Protein AF-A0AA95E218-F1 (afdb_monomer_lite)

Sequence (70 aa):
MQEILEKSISQIEEARRRKAWERAMVSSQLEGVKPNSLAQQWMELYFKGKRSEEATFKGLMRIAKGLPPA

Structure (mmCIF, N/CA/C/O backbone):
data_AF-A0AA95E218-F1
#
_entry.id   AF-A0AA95E218-F1
#
loop_
_atom_site.group_PDB
_atom_site.id
_atom_site.type_symbol
_atom_site.la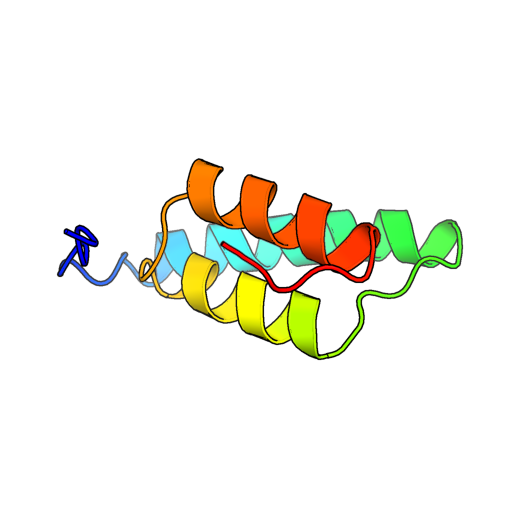bel_atom_id
_atom_site.label_alt_id
_atom_site.label_comp_id
_atom_site.label_asym_id
_atom_site.label_entity_id
_atom_site.label_seq_id
_atom_site.pdbx_PDB_ins_code
_atom_site.Cartn_x
_atom_site.Cartn_y
_atom_site.Cartn_z
_atom_site.occupancy
_atom_site.B_iso_or_equiv
_atom_site.auth_seq_id
_atom_site.auth_comp_id
_atom_site.auth_asym_id
_atom_site.auth_atom_id
_atom_site.pdbx_PDB_model_num
ATOM 1 N N . MET A 1 1 ? -15.004 -16.985 0.083 1.00 34.84 1 MET A N 1
ATOM 2 C CA . MET A 1 1 ? -15.512 -15.872 0.909 1.00 34.84 1 MET A CA 1
ATOM 3 C C . MET A 1 1 ? -14.342 -14.952 1.207 1.00 34.84 1 MET A C 1
ATOM 5 O O . MET A 1 1 ? -13.367 -15.427 1.769 1.00 34.84 1 MET A O 1
ATOM 9 N N . GLN A 1 2 ? -14.371 -13.706 0.732 1.00 43.56 2 GLN A N 1
ATOM 10 C CA . GLN A 1 2 ? -13.358 -12.706 1.077 1.00 43.56 2 GLN A CA 1
ATOM 11 C C . GLN A 1 2 ? -13.829 -12.019 2.361 1.00 43.56 2 GLN A C 1
ATOM 13 O O . GLN A 1 2 ? -14.862 -11.358 2.355 1.00 43.56 2 GLN A O 1
ATOM 18 N N . GLU A 1 3 ? -13.115 -12.241 3.463 1.00 44.22 3 GLU A N 1
ATOM 19 C CA . GLU A 1 3 ? -13.303 -11.514 4.719 1.00 44.22 3 GLU A CA 1
ATOM 20 C C . GLU A 1 3 ? -12.953 -10.041 4.472 1.00 44.22 3 GLU A C 1
ATOM 22 O O . GLU A 1 3 ? -11.788 -9.639 4.460 1.00 44.22 3 GLU A O 1
ATOM 27 N N . ILE A 1 4 ? -13.969 -9.229 4.195 1.00 48.94 4 ILE A N 1
ATOM 28 C CA . ILE A 1 4 ? -13.832 -7.779 4.229 1.00 48.94 4 ILE A CA 1
ATOM 29 C C . ILE A 1 4 ? -13.784 -7.422 5.714 1.00 48.94 4 ILE A C 1
ATOM 31 O O . ILE A 1 4 ? -14.805 -7.418 6.395 1.00 48.94 4 ILE A O 1
ATOM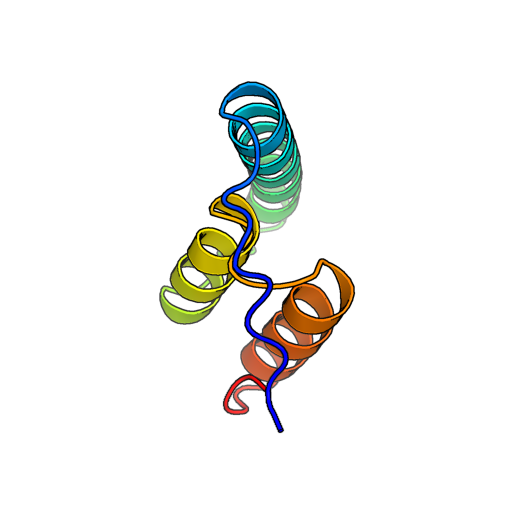 35 N N . LEU A 1 5 ? -12.580 -7.179 6.236 1.00 54.22 5 LEU A N 1
ATOM 36 C CA . LEU A 1 5 ? -12.387 -6.605 7.566 1.00 54.22 5 LEU A CA 1
ATOM 37 C C . LEU A 1 5 ? -13.003 -5.196 7.576 1.00 54.22 5 LEU A C 1
ATOM 39 O O . LEU A 1 5 ? -12.369 -4.210 7.215 1.00 54.22 5 LEU A O 1
ATOM 43 N N . GLU A 1 6 ? -14.268 -5.111 7.978 1.00 51.31 6 GLU A N 1
ATOM 44 C CA . GLU A 1 6 ? -15.107 -3.904 8.009 1.00 51.31 6 GLU A CA 1
ATOM 45 C C . GLU A 1 6 ? -14.738 -2.905 9.128 1.00 51.31 6 GLU A C 1
ATOM 47 O O . GLU A 1 6 ? -15.529 -2.045 9.506 1.00 51.31 6 GLU A O 1
ATOM 52 N N . LYS A 1 7 ? -13.516 -2.978 9.668 1.00 57.16 7 LYS A N 1
ATOM 53 C CA . LYS A 1 7 ? -12.983 -1.966 10.587 1.00 57.16 7 LYS A CA 1
ATOM 54 C C . LYS A 1 7 ? -11.912 -1.165 9.869 1.00 57.16 7 LYS A C 1
ATOM 56 O O . LYS A 1 7 ? -10.777 -1.616 9.734 1.00 57.16 7 LYS A O 1
ATOM 61 N N . SER A 1 8 ? -12.274 0.042 9.435 1.00 65.50 8 SER A N 1
ATOM 62 C CA . SER A 1 8 ? -11.293 1.048 9.035 1.00 65.50 8 SER A CA 1
ATOM 63 C C . SER A 1 8 ? -10.255 1.185 10.149 1.00 65.50 8 SER A C 1
ATOM 65 O O . SER A 1 8 ? -10.614 1.407 11.309 1.00 65.50 8 SER A O 1
ATOM 67 N N . ILE A 1 9 ? -8.979 1.013 9.817 1.00 80.94 9 ILE A N 1
ATOM 68 C CA . ILE A 1 9 ? -7.896 1.175 10.788 1.00 80.94 9 ILE A CA 1
ATOM 69 C C . ILE A 1 9 ? -7.808 2.637 11.241 1.00 80.94 9 ILE A C 1
ATOM 71 O O . ILE A 1 9 ? -8.271 3.542 10.546 1.00 80.94 9 ILE A O 1
ATOM 75 N N . SER A 1 10 ? -7.233 2.883 12.420 1.00 88.06 10 SER A N 1
ATOM 76 C CA . SER A 1 10 ? -7.065 4.254 12.908 1.00 88.06 10 SER A CA 1
ATOM 77 C C . SER A 1 10 ? -6.153 5.062 11.980 1.00 88.06 10 SER A C 1
ATOM 79 O O . SER A 1 10 ? -5.244 4.515 11.352 1.00 88.06 10 SER A O 1
ATOM 81 N N . GLN A 1 11 ? -6.336 6.384 11.949 1.00 88.69 11 GLN A N 1
ATOM 82 C CA . GLN A 1 11 ? -5.464 7.282 11.181 1.00 88.69 11 GLN A CA 1
ATOM 83 C C . GLN A 1 11 ? -3.988 7.163 11.599 1.00 88.69 11 GLN A C 1
ATOM 85 O O . GLN A 1 11 ? -3.094 7.292 10.766 1.00 88.69 11 GLN A O 1
ATOM 90 N N . ILE A 1 12 ? -3.730 6.868 12.878 1.00 91.25 12 ILE A N 1
ATOM 91 C CA . ILE A 1 12 ? -2.380 6.627 13.405 1.00 91.25 12 ILE A CA 1
ATOM 92 C C . ILE A 1 12 ? -1.771 5.370 12.772 1.00 91.25 12 ILE A C 1
ATOM 94 O O . ILE A 1 12 ? -0.615 5.389 12.351 1.00 91.25 12 ILE A O 1
ATOM 98 N N . GLU A 1 13 ? -2.540 4.284 12.677 1.00 90.69 13 GLU A N 1
ATOM 99 C CA . GLU A 1 13 ? -2.070 3.035 12.077 1.00 90.69 13 GLU A CA 1
ATOM 100 C C . GLU A 1 13 ? -1.887 3.170 10.559 1.00 90.69 13 GLU A C 1
ATOM 102 O O . GLU A 1 13 ? -0.888 2.698 10.017 1.00 90.69 13 GLU A O 1
ATOM 107 N N . GLU A 1 14 ? -2.785 3.875 9.868 1.00 92.62 14 GLU A N 1
ATOM 108 C CA . GLU A 1 14 ? -2.611 4.200 8.448 1.00 92.62 14 GLU A CA 1
ATOM 109 C C . GLU A 1 14 ? -1.319 4.997 8.212 1.00 92.62 14 GLU A C 1
ATOM 111 O O . GLU A 1 14 ? -0.499 4.616 7.371 1.00 92.62 14 GLU A O 1
ATOM 116 N N . ALA A 1 15 ? -1.088 6.057 8.993 1.00 92.69 15 ALA A N 1
ATOM 117 C CA . ALA A 1 15 ? 0.129 6.859 8.907 1.00 92.69 15 ALA A CA 1
ATOM 118 C C . ALA A 1 15 ? 1.386 6.024 9.198 1.00 92.69 15 ALA A C 1
ATOM 120 O O . ALA A 1 15 ? 2.396 6.156 8.500 1.00 92.69 15 ALA A O 1
ATOM 121 N N . ARG A 1 16 ? 1.324 5.114 10.183 1.00 93.62 16 ARG A N 1
ATOM 122 C CA . ARG A 1 16 ? 2.416 4.178 10.491 1.00 93.62 16 ARG A CA 1
ATOM 123 C C . ARG A 1 16 ? 2.746 3.299 9.285 1.00 93.62 16 ARG A C 1
ATOM 125 O O . ARG A 1 16 ? 3.920 3.182 8.927 1.00 93.62 16 ARG A O 1
ATOM 132 N N . ARG A 1 17 ? 1.732 2.712 8.640 1.00 93.75 17 ARG A N 1
ATOM 133 C CA . ARG A 1 17 ? 1.908 1.842 7.464 1.00 93.75 17 ARG A CA 1
ATOM 134 C C . ARG A 1 17 ? 2.453 2.606 6.258 1.00 93.75 17 ARG A C 1
ATOM 136 O O . ARG A 1 17 ? 3.389 2.122 5.624 1.00 93.75 17 ARG A O 1
ATOM 143 N N . ARG A 1 18 ? 1.930 3.805 5.974 1.00 94.12 18 ARG A N 1
ATOM 144 C CA . ARG A 1 18 ? 2.428 4.670 4.888 1.00 94.12 18 ARG A CA 1
ATOM 145 C C . ARG A 1 18 ? 3.894 5.038 5.098 1.00 94.12 18 ARG A C 1
ATOM 147 O O . ARG A 1 18 ? 4.705 4.830 4.202 1.00 94.12 18 ARG A O 1
ATOM 154 N N . LYS A 1 19 ? 4.264 5.464 6.309 1.00 94.44 19 LYS A N 1
ATOM 155 C CA . LYS A 1 19 ? 5.653 5.806 6.649 1.00 94.44 19 LYS A CA 1
ATOM 156 C C . LYS A 1 19 ? 6.600 4.610 6.527 1.00 94.44 19 LYS A C 1
ATOM 158 O O . LYS A 1 19 ? 7.745 4.771 6.113 1.00 94.44 19 LYS A O 1
ATOM 163 N N . ALA A 1 20 ? 6.154 3.411 6.906 1.00 92.19 20 ALA A N 1
ATOM 164 C CA . ALA A 1 20 ? 6.945 2.191 6.735 1.00 92.19 20 ALA A CA 1
ATOM 165 C C . ALA A 1 20 ? 7.186 1.883 5.247 1.00 92.19 20 ALA A C 1
ATOM 167 O O . ALA A 1 20 ? 8.311 1.578 4.854 1.00 92.19 20 ALA A O 1
ATOM 168 N N . TRP A 1 21 ? 6.152 2.034 4.418 1.00 91.12 21 TRP A N 1
ATOM 169 C CA . TRP A 1 21 ? 6.257 1.855 2.973 1.00 91.12 21 TRP A CA 1
ATOM 170 C C . TRP A 1 21 ? 7.160 2.890 2.302 1.00 91.12 21 TRP A C 1
ATOM 172 O O . TRP A 1 21 ? 8.007 2.517 1.498 1.00 91.12 21 TRP A O 1
ATOM 182 N N . GLU A 1 22 ? 7.035 4.170 2.654 1.00 91.44 22 GLU A N 1
ATOM 183 C CA . GLU A 1 22 ? 7.905 5.229 2.130 1.00 91.44 22 GLU A CA 1
ATOM 184 C C . GLU A 1 22 ? 9.382 4.920 2.390 1.00 91.44 22 GLU A C 1
ATOM 186 O O . GLU A 1 22 ? 10.198 5.018 1.477 1.00 91.44 22 GLU A O 1
ATOM 191 N N . ARG A 1 23 ? 9.730 4.460 3.600 1.00 90.69 23 ARG A N 1
ATOM 192 C CA . ARG A 1 23 ? 11.106 4.045 3.923 1.00 90.69 23 ARG A CA 1
ATOM 193 C C . ARG A 1 23 ? 11.577 2.870 3.066 1.00 90.69 23 ARG A C 1
ATOM 195 O O . ARG A 1 23 ? 12.697 2.905 2.563 1.00 90.69 23 ARG A O 1
ATOM 202 N N . ALA A 1 24 ? 10.732 1.853 2.887 1.00 87.81 24 ALA A N 1
ATOM 203 C CA . ALA A 1 24 ? 11.050 0.717 2.023 1.00 87.81 24 ALA A CA 1
ATOM 204 C C . ALA A 1 24 ? 11.268 1.167 0.568 1.00 87.81 24 ALA A C 1
ATOM 206 O O . ALA A 1 24 ? 12.207 0.721 -0.084 1.00 87.81 24 ALA A O 1
ATOM 207 N N . MET A 1 25 ? 10.461 2.115 0.086 1.00 87.94 25 MET A N 1
ATOM 208 C CA . MET A 1 25 ? 10.579 2.672 -1.261 1.00 87.94 25 MET A CA 1
ATOM 209 C C . MET A 1 25 ? 11.814 3.523 -1.472 1.00 87.94 25 MET A C 1
ATOM 211 O O . MET A 1 25 ? 12.412 3.417 -2.536 1.00 87.94 25 MET A O 1
ATOM 215 N N . VAL A 1 26 ? 12.247 4.299 -0.481 1.00 88.00 26 VAL A N 1
ATOM 216 C CA . VAL A 1 26 ? 13.539 4.994 -0.558 1.00 88.00 26 VAL A CA 1
ATOM 217 C C . VAL A 1 26 ? 14.672 3.981 -0.737 1.00 88.00 26 VAL A C 1
ATOM 219 O O . VAL A 1 26 ? 15.504 4.159 -1.620 1.00 88.00 26 VAL A O 1
ATOM 222 N N . SER A 1 27 ? 14.662 2.881 0.025 1.00 85.19 27 SER A N 1
ATOM 223 C CA . SER A 1 27 ? 15.660 1.812 -0.120 1.00 85.19 27 SER A CA 1
ATOM 224 C C . SER A 1 27 ? 15.623 1.174 -1.512 1.00 85.19 27 SER A C 1
ATOM 226 O O . SER A 1 27 ? 16.655 1.058 -2.161 1.00 85.19 27 SER A O 1
ATOM 228 N N . SER A 1 28 ? 14.437 0.806 -2.006 1.00 82.12 28 SER A N 1
ATOM 229 C CA . SER A 1 28 ? 14.287 0.192 -3.333 1.00 82.12 28 SER A CA 1
ATOM 230 C C . SER A 1 28 ? 14.639 1.143 -4.481 1.00 82.12 28 SER A C 1
ATOM 232 O O . SER A 1 28 ? 15.184 0.711 -5.494 1.00 82.12 28 SER A O 1
ATOM 234 N N . GLN A 1 29 ? 14.366 2.443 -4.337 1.00 85.50 29 GLN A N 1
ATOM 235 C CA . GLN A 1 29 ? 14.711 3.444 -5.347 1.00 85.50 29 GLN A CA 1
ATOM 236 C C . GLN A 1 29 ? 16.221 3.640 -5.485 1.00 85.50 29 GLN A C 1
ATOM 238 O O . GLN A 1 29 ? 16.679 3.873 -6.603 1.00 85.50 29 GLN A O 1
ATOM 243 N N . LEU A 1 30 ? 16.989 3.509 -4.396 1.00 84.56 30 LEU A N 1
ATOM 244 C CA . LEU A 1 30 ? 18.457 3.512 -4.457 1.00 84.56 30 LEU A CA 1
ATOM 245 C C . LEU A 1 30 ? 18.996 2.344 -5.298 1.00 84.56 30 LEU A C 1
ATOM 247 O O . LEU A 1 30 ? 20.027 2.485 -5.948 1.00 84.56 30 LEU A O 1
ATOM 251 N N . GLU A 1 31 ? 18.263 1.232 -5.353 1.00 85.44 31 GLU A N 1
ATOM 252 C CA . GLU A 1 31 ? 18.559 0.068 -6.198 1.00 85.44 31 GLU A CA 1
ATOM 253 C C . GLU A 1 31 ? 17.934 0.169 -7.606 1.00 85.44 31 GLU A C 1
ATOM 255 O O . GLU A 1 31 ? 18.001 -0.770 -8.398 1.00 85.44 31 GLU A O 1
ATOM 260 N N . GLY A 1 32 ? 17.302 1.300 -7.943 1.00 84.44 32 GLY A N 1
ATOM 261 C CA . GLY A 1 32 ? 16.648 1.523 -9.236 1.00 84.44 32 GLY A CA 1
ATOM 262 C C . GLY A 1 32 ? 15.293 0.824 -9.399 1.00 84.44 32 GLY A C 1
ATOM 263 O O . GLY A 1 32 ? 14.687 0.895 -10.470 1.00 84.44 32 GLY A O 1
ATOM 264 N N . VAL A 1 33 ? 14.773 0.186 -8.349 1.00 81.62 33 VAL A N 1
ATOM 265 C CA . VAL A 1 33 ? 13.491 -0.521 -8.377 1.00 81.62 33 VAL A CA 1
ATOM 266 C C . VAL A 1 33 ? 12.355 0.464 -8.106 1.00 81.62 33 VAL A C 1
ATOM 268 O O . VAL A 1 33 ? 12.284 1.094 -7.050 1.00 81.62 33 VAL A O 1
ATOM 271 N N . LYS A 1 34 ? 11.426 0.588 -9.061 1.00 82.25 34 LYS A N 1
ATOM 272 C CA . LYS A 1 34 ? 10.221 1.418 -8.924 1.00 82.25 34 LYS A CA 1
ATOM 273 C C . LYS A 1 34 ? 8.9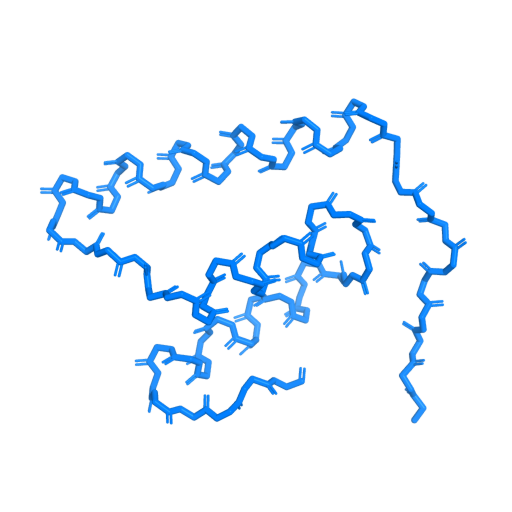62 0.548 -8.946 1.00 82.25 34 LYS A C 1
ATOM 275 O O . LYS A 1 34 ? 8.783 -0.222 -9.891 1.00 82.25 34 LYS A O 1
ATOM 280 N N . PRO A 1 35 ? 8.061 0.673 -7.957 1.00 81.38 35 PRO A N 1
ATOM 281 C CA . PRO A 1 35 ? 6.792 -0.041 -7.979 1.00 81.38 35 PRO A CA 1
ATOM 282 C C . PRO A 1 35 ? 5.915 0.485 -9.119 1.00 81.38 35 PRO A C 1
ATOM 284 O O . PRO A 1 35 ? 5.733 1.696 -9.277 1.00 81.38 35 PRO A O 1
ATOM 287 N N . ASN A 1 36 ? 5.338 -0.434 -9.892 1.00 87.00 36 ASN A N 1
ATOM 288 C CA . ASN A 1 36 ? 4.355 -0.090 -10.914 1.00 87.00 36 ASN A CA 1
ATOM 289 C C . ASN A 1 36 ? 3.039 0.416 -10.284 1.00 87.00 36 ASN A C 1
ATOM 291 O O . ASN A 1 36 ? 2.799 0.278 -9.081 1.00 87.00 36 ASN A O 1
ATOM 295 N N . SER A 1 37 ? 2.170 1.004 -11.108 1.00 87.69 37 SER A N 1
ATOM 296 C CA . SER A 1 37 ? 0.887 1.571 -10.668 1.00 87.69 37 SER A CA 1
ATOM 297 C C . SER A 1 37 ? -0.011 0.549 -9.961 1.00 87.69 37 SER A C 1
ATOM 299 O O . SER A 1 37 ? -0.691 0.893 -8.996 1.00 87.69 37 SER A O 1
ATOM 301 N N . LEU A 1 38 ? 0.028 -0.717 -10.383 1.00 89.56 38 LEU A N 1
ATOM 302 C CA . LEU A 1 38 ? -0.753 -1.791 -9.774 1.00 89.56 38 LEU A CA 1
ATOM 303 C C . LEU A 1 38 ? -0.278 -2.108 -8.348 1.00 89.56 38 LEU A C 1
ATOM 305 O O . LEU A 1 38 ? -1.102 -2.254 -7.450 1.00 89.56 38 LEU A O 1
ATOM 309 N N . ALA A 1 39 ? 1.036 -2.151 -8.113 1.00 89.56 39 ALA A N 1
ATOM 310 C CA . ALA A 1 39 ? 1.608 -2.332 -6.780 1.00 89.56 39 ALA A CA 1
ATOM 311 C C . ALA A 1 39 ? 1.254 -1.165 -5.843 1.00 89.56 39 ALA A C 1
ATOM 313 O O . ALA A 1 39 ? 0.923 -1.390 -4.680 1.00 89.56 39 ALA A O 1
ATOM 314 N N . GLN A 1 40 ? 1.250 0.071 -6.353 1.00 91.12 40 GLN A N 1
ATOM 315 C CA . GLN A 1 40 ? 0.841 1.248 -5.576 1.00 91.12 40 GLN A CA 1
ATOM 316 C C . GLN A 1 40 ? -0.638 1.176 -5.167 1.00 91.12 40 GLN A C 1
ATOM 318 O O . GLN A 1 40 ? -0.965 1.382 -3.999 1.00 91.12 40 GLN A O 1
ATOM 323 N N . GLN A 1 41 ? -1.528 0.812 -6.097 1.00 90.75 41 GLN A N 1
ATOM 324 C CA . GLN A 1 41 ? -2.947 0.592 -5.791 1.00 90.75 41 GLN A CA 1
ATOM 325 C C . GLN A 1 41 ? -3.143 -0.544 -4.781 1.00 90.75 41 GLN A C 1
ATOM 327 O O . GLN A 1 41 ? -3.994 -0.455 -3.896 1.00 90.75 41 GLN A O 1
ATOM 332 N N . TRP A 1 42 ? -2.331 -1.599 -4.883 1.00 90.50 42 TRP A N 1
ATOM 333 C CA . TRP A 1 42 ? -2.376 -2.721 -3.952 1.00 90.50 42 TRP A CA 1
ATOM 334 C C . TRP A 1 42 ? -2.016 -2.303 -2.524 1.00 90.50 42 TRP A C 1
ATOM 336 O O . TRP A 1 42 ? -2.712 -2.673 -1.577 1.00 90.50 42 TRP A O 1
ATOM 346 N N . MET A 1 43 ? -0.979 -1.477 -2.377 1.00 92.69 43 MET A N 1
ATOM 347 C CA . MET A 1 43 ? -0.566 -0.916 -1.090 1.00 92.69 43 MET A CA 1
ATOM 348 C C . MET A 1 43 ? -1.594 0.059 -0.510 1.00 92.69 43 MET A C 1
ATOM 350 O O . MET A 1 43 ? -1.817 0.064 0.697 1.00 92.69 43 MET A O 1
ATOM 354 N N . GLU A 1 44 ? -2.292 0.831 -1.343 1.00 92.56 44 GLU A N 1
ATOM 355 C CA . GLU A 1 44 ? -3.332 1.755 -0.874 1.00 92.56 44 GLU A CA 1
ATOM 356 C C . GLU A 1 44 ? -4.487 1.029 -0.159 1.00 92.56 44 GLU A C 1
ATOM 358 O O . GLU A 1 44 ? -5.040 1.525 0.826 1.00 92.56 44 GLU A O 1
ATOM 363 N N . LEU A 1 45 ? -4.829 -0.183 -0.605 1.00 91.06 45 LEU A N 1
ATOM 364 C CA . LEU A 1 45 ? -5.831 -1.023 0.057 1.00 91.06 45 LEU A CA 1
ATOM 365 C C . LEU A 1 45 ? -5.349 -1.523 1.426 1.00 91.06 45 LEU A C 1
ATOM 367 O O . LEU A 1 45 ? -6.139 -1.582 2.370 1.00 91.06 45 LEU A O 1
ATOM 371 N N . TYR A 1 46 ? -4.057 -1.824 1.555 1.00 92.19 46 TYR A N 1
ATOM 372 C CA . TYR A 1 46 ? -3.434 -2.180 2.830 1.00 92.19 46 TYR A CA 1
ATOM 373 C C . TYR A 1 46 ? -3.399 -1.005 3.811 1.00 92.19 46 TYR A C 1
ATOM 375 O O . TYR A 1 46 ? -3.735 -1.167 4.988 1.00 92.19 46 TYR A O 1
ATOM 383 N N . PHE A 1 47 ? -3.044 0.193 3.337 1.00 92.75 47 PHE A N 1
ATOM 384 C CA . PHE A 1 47 ? -3.018 1.402 4.164 1.00 92.75 47 PHE A CA 1
ATOM 385 C C . PHE A 1 47 ? -4.386 1.753 4.721 1.00 92.75 47 PHE A C 1
ATOM 387 O O . PHE A 1 47 ? -4.475 2.174 5.862 1.00 92.75 47 PHE A O 1
ATOM 394 N N . LYS A 1 48 ? -5.455 1.508 3.963 1.00 89.69 48 LYS A N 1
ATOM 395 C CA . LYS A 1 48 ? -6.832 1.751 4.415 1.00 89.69 48 LYS A CA 1
ATOM 396 C C . LYS A 1 48 ? -7.404 0.631 5.285 1.00 89.69 48 LYS A C 1
ATOM 398 O O . LYS A 1 48 ? -8.574 0.683 5.652 1.00 89.69 48 LYS A O 1
ATOM 403 N N . GLY A 1 49 ? -6.621 -0.411 5.572 1.00 87.81 49 GLY A N 1
ATOM 404 C CA . GLY A 1 49 ? -7.080 -1.567 6.342 1.00 87.81 49 GLY A CA 1
ATOM 405 C C . GLY A 1 49 ? -8.038 -2.487 5.588 1.00 87.81 49 GLY A C 1
ATOM 406 O O . GLY A 1 49 ? -8.565 -3.421 6.177 1.00 87.81 49 GLY A O 1
ATOM 407 N N . LYS A 1 50 ? -8.236 -2.274 4.280 1.00 88.12 50 LYS A N 1
ATOM 408 C CA . LYS A 1 50 ? -9.115 -3.103 3.439 1.00 88.12 50 LYS A CA 1
ATOM 409 C C . LYS A 1 50 ? -8.515 -4.478 3.129 1.00 88.12 50 LYS A C 1
ATOM 411 O O . LYS A 1 50 ? -9.189 -5.320 2.544 1.00 88.12 50 LYS A O 1
ATOM 416 N N . ARG A 1 51 ? -7.242 -4.693 3.479 1.00 87.06 51 ARG A N 1
ATOM 417 C CA . ARG A 1 51 ? -6.520 -5.962 3.350 1.00 87.06 51 ARG A CA 1
ATOM 418 C C . ARG A 1 51 ? -5.584 -6.196 4.526 1.00 87.06 51 ARG A C 1
ATOM 420 O O . ARG A 1 51 ? -5.039 -5.251 5.099 1.00 87.06 51 ARG A O 1
ATOM 427 N N . SER A 1 52 ? -5.362 -7.472 4.833 1.00 89.00 52 SER A N 1
ATOM 428 C CA . SER A 1 52 ? -4.317 -7.902 5.757 1.00 89.00 52 SER A CA 1
ATOM 429 C C . SER A 1 52 ? -2.925 -7.727 5.144 1.00 89.00 52 SER A C 1
ATOM 431 O O . SER A 1 52 ? -2.759 -7.641 3.922 1.00 89.00 52 SER A O 1
ATOM 433 N N . GLU A 1 53 ? -1.908 -7.694 6.000 1.00 88.88 53 GLU A N 1
ATOM 434 C CA . GLU A 1 53 ? -0.504 -7.660 5.584 1.00 88.88 53 GLU A CA 1
ATOM 435 C C . GLU A 1 53 ? -0.146 -8.879 4.721 1.00 88.88 53 GLU A C 1
ATOM 437 O O . GLU A 1 53 ? 0.433 -8.733 3.645 1.00 88.88 53 GLU A O 1
ATOM 442 N N . GLU A 1 54 ? -0.599 -10.072 5.119 1.00 90.50 54 GLU A N 1
ATOM 443 C CA . GLU A 1 54 ? -0.351 -11.315 4.385 1.00 90.50 54 GLU A CA 1
ATOM 444 C C . GLU A 1 54 ? -0.951 -11.289 2.967 1.00 90.50 54 GLU A C 1
ATOM 446 O O . GLU A 1 54 ? -0.273 -11.627 1.992 1.00 90.50 54 GLU A O 1
ATOM 451 N N . ALA A 1 55 ? -2.206 -10.844 2.822 1.00 89.81 55 ALA A N 1
ATOM 452 C CA . ALA A 1 55 ? -2.856 -10.717 1.514 1.00 89.81 55 ALA A CA 1
ATOM 453 C C . ALA A 1 55 ? -2.149 -9.679 0.627 1.00 89.81 55 ALA A C 1
ATOM 455 O O . ALA A 1 55 ? -2.016 -9.849 -0.589 1.00 89.81 55 ALA A O 1
ATOM 456 N N . THR A 1 56 ? -1.647 -8.613 1.247 1.00 91.12 56 THR A N 1
ATOM 457 C CA . THR A 1 56 ? -0.892 -7.563 0.561 1.00 91.12 56 THR A CA 1
ATOM 458 C C . THR A 1 56 ? 0.424 -8.111 0.023 1.00 91.12 56 THR A C 1
ATOM 460 O O . THR A 1 56 ? 0.693 -7.974 -1.171 1.00 91.12 56 THR A O 1
ATOM 463 N N . PHE A 1 57 ? 1.193 -8.816 0.855 1.00 89.25 57 PHE A N 1
ATOM 464 C CA . PHE A 1 57 ? 2.461 -9.426 0.461 1.00 89.25 57 PHE A CA 1
ATOM 465 C C . PHE A 1 57 ? 2.286 -10.465 -0.655 1.00 89.25 57 PHE A C 1
ATOM 467 O O . PHE A 1 57 ? 2.981 -10.408 -1.672 1.00 89.25 57 PHE A O 1
ATOM 474 N N . LYS A 1 58 ? 1.300 -11.366 -0.532 1.00 91.50 58 LYS A N 1
ATOM 475 C CA . LYS A 1 58 ? 0.983 -12.349 -1.585 1.00 91.50 58 LYS A CA 1
ATOM 476 C C . LYS A 1 58 ? 0.642 -11.674 -2.915 1.00 91.50 58 LYS A C 1
ATOM 478 O O . LYS A 1 58 ? 1.107 -12.125 -3.962 1.00 91.50 58 LYS A O 1
ATOM 483 N N . GLY A 1 59 ? -0.142 -10.595 -2.893 1.00 91.25 59 GLY A N 1
ATOM 484 C CA . GLY A 1 59 ? -0.485 -9.851 -4.105 1.00 91.25 59 GLY A CA 1
ATOM 485 C C . GLY A 1 59 ? 0.713 -9.132 -4.730 1.00 91.25 59 GLY A C 1
ATOM 486 O O . GLY A 1 59 ? 0.915 -9.258 -5.935 1.00 91.25 59 GLY A O 1
ATOM 487 N N . LEU A 1 60 ? 1.562 -8.476 -3.933 1.00 89.75 60 LEU A N 1
ATOM 488 C CA . LEU A 1 60 ? 2.792 -7.840 -4.426 1.00 89.75 60 LEU A CA 1
ATOM 489 C C . LEU A 1 60 ? 3.739 -8.845 -5.094 1.00 89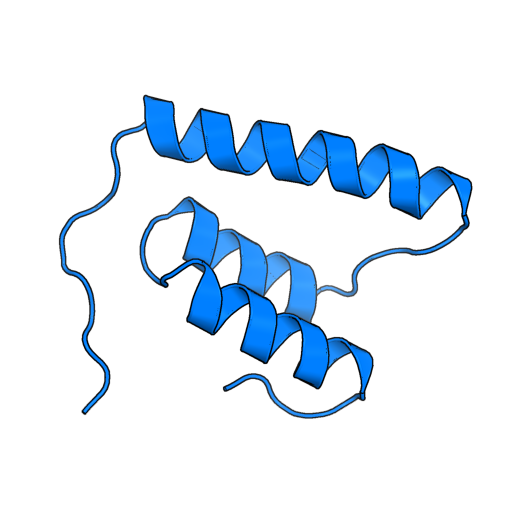.75 60 LEU A C 1
ATOM 491 O O . LEU A 1 60 ? 4.248 -8.577 -6.180 1.00 89.75 60 LEU A O 1
ATOM 495 N N . MET A 1 61 ? 3.917 -10.027 -4.498 1.00 89.38 61 MET A N 1
ATOM 496 C CA . MET A 1 61 ? 4.740 -11.097 -5.075 1.00 89.38 61 MET A CA 1
ATOM 497 C C . MET A 1 61 ? 4.204 -11.597 -6.421 1.00 89.38 61 MET A C 1
ATOM 499 O O . MET A 1 61 ? 4.982 -11.989 -7.290 1.00 89.38 61 MET A O 1
ATOM 503 N N . ARG A 1 62 ? 2.881 -11.594 -6.614 1.00 91.56 62 ARG A N 1
ATOM 504 C CA . ARG A 1 62 ? 2.257 -11.939 -7.900 1.00 91.56 62 ARG A CA 1
ATOM 505 C C . ARG A 1 62 ? 2.449 -10.824 -8.925 1.00 91.56 62 ARG A C 1
ATOM 507 O O . ARG A 1 62 ? 2.857 -11.123 -10.042 1.00 91.56 62 ARG A O 1
ATOM 514 N N . ILE A 1 63 ? 2.269 -9.564 -8.524 1.00 89.75 63 ILE A N 1
ATOM 515 C CA . ILE A 1 63 ? 2.494 -8.391 -9.387 1.00 89.75 63 ILE A CA 1
ATOM 516 C C . ILE A 1 63 ? 3.944 -8.349 -9.878 1.00 89.75 63 ILE A C 1
ATOM 518 O O . ILE A 1 63 ? 4.177 -8.131 -11.064 1.00 89.75 63 ILE A O 1
ATOM 522 N N . ALA A 1 64 ? 4.913 -8.620 -9.000 1.00 85.56 64 ALA A N 1
ATOM 523 C CA . ALA A 1 64 ? 6.330 -8.688 -9.361 1.00 85.56 64 ALA A CA 1
ATOM 524 C C . ALA A 1 64 ? 6.632 -9.777 -10.410 1.00 85.56 64 ALA A C 1
ATOM 526 O O . ALA A 1 64 ? 7.576 -9.646 -11.181 1.00 85.56 64 ALA A O 1
ATOM 527 N N . LYS A 1 65 ? 5.807 -10.830 -10.474 1.00 87.75 65 LYS A N 1
ATOM 528 C CA . LYS A 1 65 ? 5.884 -11.914 -11.468 1.00 87.75 65 LYS A CA 1
ATOM 529 C C . LYS A 1 65 ? 5.036 -11.656 -12.723 1.00 87.75 65 LYS A C 1
ATOM 531 O O . LYS A 1 65 ? 4.907 -12.552 -13.550 1.00 87.75 65 LYS A O 1
ATOM 536 N N . GLY A 1 66 ? 4.413 -10.481 -12.852 1.00 87.56 66 GLY A N 1
ATOM 537 C CA . GLY A 1 66 ? 3.494 -10.166 -13.952 1.00 87.56 66 GLY A CA 1
ATOM 538 C C . 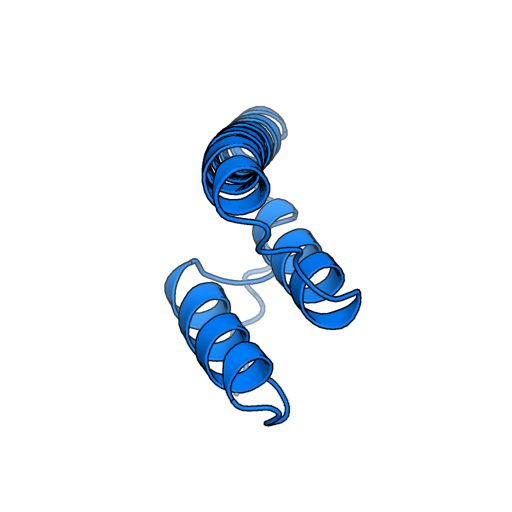GLY A 1 66 ? 2.142 -10.886 -13.870 1.00 87.56 66 GLY A C 1
ATOM 539 O O . GLY A 1 66 ? 1.410 -10.936 -14.853 1.00 87.56 66 GLY A O 1
ATOM 540 N N . LEU A 1 67 ? 1.801 -11.456 -12.711 1.00 87.06 67 LEU A N 1
ATOM 541 C CA . LEU A 1 67 ? 0.538 -12.152 -12.481 1.00 87.06 67 LEU A CA 1
ATOM 542 C C . LEU A 1 67 ? -0.495 -11.220 -11.834 1.00 87.06 67 LEU A C 1
ATOM 544 O O . LEU A 1 67 ? -0.127 -10.338 -11.050 1.00 87.06 67 LEU A O 1
ATOM 548 N N . PRO A 1 68 ? -1.799 -11.449 -12.078 1.00 83.06 68 PRO A N 1
ATOM 549 C CA . PRO A 1 68 ? -2.843 -10.713 -11.389 1.00 83.06 68 PRO A CA 1
ATOM 550 C C . PRO A 1 68 ? -2.764 -10.985 -9.879 1.00 83.06 68 PRO A C 1
ATOM 552 O O . PRO A 1 68 ? -2.510 -12.128 -9.466 1.00 83.06 68 PRO A O 1
ATOM 555 N N . PRO A 1 69 ? -2.958 -9.956 -9.049 1.00 78.69 69 PRO A N 1
ATOM 556 C CA . PRO A 1 69 ? -2.851 -10.071 -7.602 1.00 78.69 69 PRO A CA 1
ATOM 557 C C . PRO A 1 69 ? -4.066 -10.802 -6.989 1.00 78.69 69 PRO A C 1
ATOM 559 O O . PRO A 1 69 ? -5.133 -10.842 -7.598 1.00 78.69 69 PRO A O 1
ATOM 562 N N . ALA A 1 70 ? -3.864 -11.453 -5.834 1.00 72.19 70 ALA A N 1
ATOM 563 C CA . ALA A 1 70 ? -4.790 -12.438 -5.243 1.00 72.19 70 ALA A CA 1
ATOM 564 C C . ALA A 1 70 ? -5.974 -11.846 -4.452 1.00 72.19 70 ALA A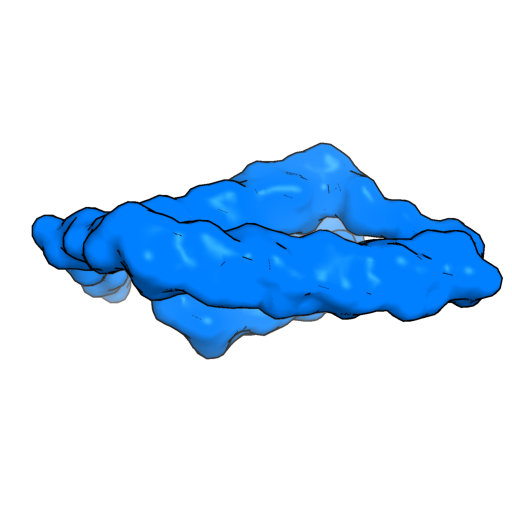 C 1
ATOM 566 O O . ALA A 1 70 ? -5.857 -10.719 -3.914 1.00 72.19 70 ALA A O 1
#

pLDDT: mean 84.09, std 13.19, range [34.84, 94.44]

Radius of gyration: 12.59 Å; chains: 1; bounding box: 34×23×27 Å

Foldseek 3Di:
DDPQPPDFDDPVQLVVLVVVVVVVQVVVVVVVDDDDPLLVVLSVCVSRVRDDPVLSVQQSVQVVVVHHRD

Secondary structure (DSSP, 8-state):
-------PPPHHHHHHHHHHHHHHHHHHHHTT----HHHHHHHHHHHTTSS-HHHHHHHHHHHHTTPPP-